Protein AF-A0A7Y3CV95-F1 (afdb_monomer)

pLDDT: mean 79.38, std 14.59, range [52.53, 97.38]

Structure (mmCIF, N/CA/C/O backbone):
data_AF-A0A7Y3CV95-F1
#
_entry.id   AF-A0A7Y3CV95-F1
#
loop_
_atom_site.group_PDB
_atom_site.id
_atom_site.type_symbol
_atom_site.label_atom_id
_atom_site.label_alt_id
_atom_site.label_comp_id
_atom_site.label_asym_id
_atom_site.label_entity_id
_atom_site.label_seq_id
_atom_site.pdbx_PDB_ins_code
_atom_site.Cartn_x
_atom_site.Cartn_y
_atom_site.Cartn_z
_atom_site.occupancy
_atom_site.B_iso_or_equiv
_atom_site.auth_seq_id
_atom_site.auth_comp_id
_atom_site.auth_asym_id
_atom_site.auth_atom_id
_atom_site.pdbx_PDB_model_num
ATOM 1 N N . MET A 1 1 ? -14.120 15.843 40.826 1.00 53.94 1 MET A N 1
ATOM 2 C CA . MET A 1 1 ? -14.958 16.384 39.733 1.00 53.94 1 MET A CA 1
ATOM 3 C C . MET A 1 1 ? -14.047 17.054 38.710 1.00 53.94 1 MET A C 1
ATOM 5 O O . MET A 1 1 ? -13.690 18.191 38.947 1.00 53.94 1 MET A O 1
ATOM 9 N N . MET A 1 2 ? -13.574 16.342 37.673 1.00 53.28 2 MET A N 1
ATOM 10 C CA . MET A 1 2 ? -12.830 16.902 36.511 1.00 53.28 2 MET A CA 1
ATOM 11 C C . MET A 1 2 ? -12.440 15.787 35.503 1.00 53.28 2 MET A C 1
ATOM 13 O O . MET A 1 2 ? -11.325 15.752 34.998 1.00 53.28 2 MET A O 1
ATOM 17 N N . ARG A 1 3 ? -13.319 14.803 35.245 1.00 54.59 3 ARG A N 1
ATOM 18 C CA . ARG A 1 3 ? -13.027 13.672 34.330 1.00 54.59 3 ARG A CA 1
ATOM 19 C C . ARG A 1 3 ? -13.881 13.639 33.052 1.00 54.59 3 ARG A C 1
ATOM 21 O O . ARG A 1 3 ? -13.675 12.755 32.232 1.00 54.59 3 ARG A O 1
ATOM 28 N N . ASP A 1 4 ? -14.742 14.636 32.832 1.00 62.31 4 ASP A N 1
ATOM 29 C CA . ASP A 1 4 ? -15.822 14.554 31.831 1.00 62.31 4 ASP A CA 1
ATOM 30 C C . ASP A 1 4 ? -15.697 15.528 30.646 1.00 62.31 4 ASP A C 1
ATOM 32 O O . ASP A 1 4 ? -16.692 15.873 30.019 1.00 62.31 4 ASP A O 1
ATOM 36 N N . ALA A 1 5 ? -14.492 15.985 30.296 1.00 58.16 5 ALA A N 1
ATOM 37 C CA . ALA A 1 5 ? -14.319 16.995 29.242 1.00 58.16 5 ALA A CA 1
ATOM 38 C C . ALA A 1 5 ? -13.544 16.514 28.003 1.00 58.16 5 ALA A C 1
ATOM 40 O O . ALA A 1 5 ? -12.862 17.310 27.363 1.00 58.16 5 ALA A O 1
ATOM 41 N N . MET A 1 6 ? -13.656 15.236 27.619 1.00 56.81 6 MET A N 1
ATOM 42 C CA . MET A 1 6 ? -13.292 14.834 26.253 1.00 56.81 6 MET A CA 1
ATOM 43 C C . MET A 1 6 ? -14.546 14.524 25.430 1.00 56.81 6 MET A C 1
ATOM 45 O O . MET A 1 6 ? -15.210 13.519 25.684 1.00 56.81 6 MET A O 1
ATOM 49 N N . PRO A 1 7 ? -14.885 15.363 24.433 1.00 52.53 7 PRO A N 1
ATOM 50 C CA . PRO A 1 7 ? -16.044 15.127 23.589 1.00 52.53 7 PRO A CA 1
ATOM 51 C C . PRO A 1 7 ? -15.834 13.860 22.753 1.00 52.53 7 PRO A C 1
ATOM 53 O O . PRO A 1 7 ? -14.866 13.741 22.003 1.00 52.53 7 PRO A O 1
ATOM 56 N N . ALA A 1 8 ? -16.798 12.938 22.819 1.00 56.69 8 ALA A N 1
ATOM 57 C CA . ALA A 1 8 ? -16.830 11.653 22.107 1.00 56.69 8 ALA A CA 1
ATOM 58 C C . ALA A 1 8 ? -16.718 11.749 20.563 1.00 56.69 8 ALA A C 1
ATOM 60 O O . ALA A 1 8 ? -16.626 10.736 19.872 1.00 56.69 8 ALA A O 1
ATOM 61 N N . LYS A 1 9 ? -16.696 12.968 20.009 1.00 52.88 9 LYS A N 1
ATOM 62 C CA . LYS A 1 9 ? -16.688 13.270 18.572 1.00 52.88 9 LYS A CA 1
ATOM 63 C C . LYS A 1 9 ? -15.355 12.963 17.871 1.00 52.88 9 LYS A C 1
ATOM 65 O O . LYS A 1 9 ? -15.322 12.889 16.646 1.00 52.88 9 LYS A O 1
ATOM 70 N N . THR A 1 10 ? -14.263 12.769 18.612 1.00 54.91 10 THR A N 1
ATOM 71 C CA . THR A 1 10 ? -12.919 12.553 18.037 1.00 54.91 10 THR A CA 1
ATOM 72 C C . THR A 1 10 ? -12.651 11.108 17.606 1.00 54.91 10 THR A C 1
ATOM 74 O O . THR A 1 10 ? -11.850 10.888 16.697 1.00 54.91 10 THR A O 1
ATOM 77 N N . ARG A 1 11 ? -13.355 10.115 18.171 1.00 56.31 11 ARG A N 1
ATOM 78 C CA . ARG A 1 11 ? -13.138 8.690 17.841 1.00 56.31 11 ARG A CA 1
ATOM 79 C C . ARG A 1 11 ? -13.503 8.335 16.395 1.00 56.31 11 ARG A C 1
ATOM 81 O O . ARG A 1 11 ? -12.821 7.522 15.782 1.00 56.31 11 ARG A O 1
ATOM 88 N N . GLY A 1 12 ? -14.529 8.972 15.827 1.00 61.06 12 GLY A N 1
ATOM 89 C CA . GLY A 1 12 ? -14.976 8.690 14.456 1.00 61.06 12 GLY A CA 1
ATOM 90 C C . GLY A 1 12 ? -14.081 9.288 13.364 1.00 61.06 12 GLY A C 1
ATOM 91 O O . GLY A 1 12 ? -13.965 8.713 12.284 1.00 61.06 12 GLY A O 1
ATOM 92 N N . TYR A 1 13 ? -13.428 10.423 13.634 1.00 70.31 13 TYR A N 1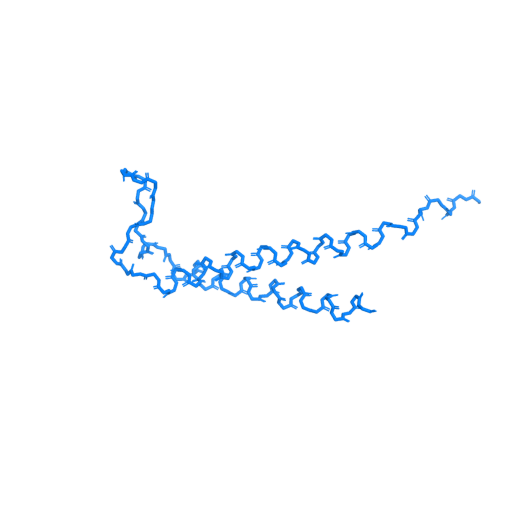
ATOM 93 C CA . TYR A 1 13 ? -12.557 11.086 12.656 1.00 70.31 13 TYR A CA 1
ATOM 94 C C . TYR A 1 13 ? -11.226 10.358 12.486 1.00 70.31 13 TYR A C 1
ATOM 96 O O . TYR A 1 13 ? -10.804 10.142 11.352 1.00 70.31 13 TYR A O 1
ATOM 104 N N . GLY A 1 14 ? -10.605 9.926 13.589 1.00 80.25 14 GLY A N 1
ATOM 105 C CA . GLY A 1 14 ? -9.357 9.163 13.537 1.00 80.25 14 GLY A CA 1
ATOM 106 C C . GLY A 1 14 ? -9.518 7.853 12.764 1.00 80.25 14 GLY A C 1
ATOM 107 O O . GLY A 1 14 ? -8.718 7.562 11.882 1.00 80.25 14 GLY A O 1
ATOM 108 N N . TRP A 1 15 ? -10.605 7.116 13.011 1.00 84.38 15 TRP A N 1
ATOM 109 C CA . TRP A 1 15 ? -10.889 5.859 12.313 1.00 84.38 15 TRP A CA 1
ATOM 110 C C . TRP A 1 15 ? -11.039 6.041 10.799 1.00 84.38 15 TRP A C 1
ATOM 112 O O . TRP A 1 15 ? -10.408 5.332 10.015 1.00 84.38 15 TRP A O 1
ATOM 122 N N . LYS A 1 16 ? -11.831 7.035 10.376 1.00 85.50 16 LYS A N 1
ATOM 123 C CA . LYS A 1 16 ? -12.027 7.350 8.953 1.00 85.50 16 LYS A CA 1
ATOM 124 C C . LYS A 1 16 ? -10.736 7.823 8.290 1.00 85.50 16 LYS A C 1
ATOM 126 O O . LYS A 1 16 ? -10.437 7.381 7.185 1.00 85.50 16 LYS A O 1
ATOM 131 N N . ALA A 1 17 ? -9.970 8.683 8.962 1.00 88.69 17 ALA A N 1
ATOM 132 C CA . ALA A 1 17 ? -8.701 9.182 8.443 1.00 88.69 17 ALA A CA 1
ATOM 133 C C . ALA A 1 17 ? -7.685 8.048 8.256 1.00 88.69 17 ALA A C 1
ATOM 135 O O . ALA A 1 17 ? -7.099 7.935 7.184 1.00 88.69 17 ALA A O 1
ATOM 136 N N . VAL A 1 18 ? -7.525 7.168 9.250 1.00 89.88 18 VAL A N 1
ATOM 137 C CA . VAL A 1 18 ? -6.610 6.018 9.158 1.00 89.88 18 VAL A CA 1
ATOM 138 C C . VAL A 1 18 ? -7.050 5.059 8.055 1.00 89.88 18 VAL A C 1
ATOM 140 O O . VAL A 1 18 ? -6.228 4.684 7.225 1.00 89.88 18 VAL A O 1
ATOM 143 N N . THR A 1 19 ? -8.345 4.734 7.976 1.00 91.06 19 THR A N 1
ATOM 144 C CA . THR A 1 19 ? -8.889 3.866 6.915 1.00 91.06 19 THR A CA 1
ATOM 145 C C . THR A 1 19 ? -8.604 4.445 5.527 1.00 91.06 19 THR A C 1
ATOM 147 O O . THR A 1 19 ? -8.177 3.726 4.626 1.00 91.06 19 THR A O 1
ATOM 150 N N . TRP A 1 20 ? -8.799 5.757 5.356 1.00 93.25 20 TRP A N 1
ATOM 151 C CA . TRP A 1 20 ? -8.521 6.445 4.098 1.00 93.25 20 TRP A CA 1
ATOM 152 C C . TRP A 1 20 ? -7.028 6.439 3.754 1.00 93.25 20 TRP A C 1
ATOM 154 O O . TRP A 1 20 ? -6.673 6.103 2.628 1.00 93.25 20 TRP A O 1
ATOM 164 N N . LEU A 1 21 ? -6.151 6.739 4.719 1.00 93.44 21 LEU A N 1
ATOM 165 C CA . LEU A 1 21 ? -4.700 6.716 4.509 1.00 93.44 21 LEU A CA 1
ATOM 166 C C . LEU A 1 21 ? -4.219 5.315 4.121 1.00 93.44 21 LEU A C 1
ATOM 168 O O . LEU A 1 21 ? -3.464 5.183 3.162 1.00 93.44 21 LEU A O 1
ATOM 172 N N . MET A 1 22 ? -4.689 4.271 4.809 1.00 92.06 22 MET A N 1
ATOM 173 C CA . MET A 1 22 ? -4.369 2.883 4.460 1.00 92.06 22 MET A CA 1
ATOM 174 C C . MET A 1 22 ? -4.831 2.540 3.042 1.00 92.06 22 MET A C 1
ATOM 176 O O . MET A 1 22 ? -4.082 1.911 2.300 1.00 92.06 22 MET A O 1
ATOM 180 N N . GLY A 1 23 ? -6.015 3.005 2.636 1.00 93.50 23 GLY A N 1
ATOM 181 C CA . GLY A 1 23 ? -6.508 2.831 1.273 1.00 93.50 23 GLY A CA 1
ATOM 182 C C . GLY A 1 23 ? -5.641 3.528 0.227 1.00 93.50 23 GLY A C 1
ATOM 183 O O . GLY A 1 23 ? -5.251 2.901 -0.757 1.00 93.50 23 GLY A O 1
ATOM 184 N N . VAL A 1 24 ? -5.300 4.800 0.445 1.00 95.31 24 VAL A N 1
ATOM 185 C CA . VAL A 1 24 ? -4.483 5.587 -0.492 1.00 95.31 24 VAL A CA 1
ATOM 186 C C . VAL A 1 24 ? -3.072 5.017 -0.596 1.00 95.31 24 VAL A C 1
ATOM 188 O O . VAL A 1 24 ? -2.643 4.661 -1.691 1.00 95.31 24 VAL A O 1
ATOM 191 N N . PHE A 1 25 ? -2.363 4.871 0.525 1.00 95.94 25 PHE A N 1
ATOM 192 C CA . PHE A 1 25 ? -0.996 4.348 0.518 1.00 95.94 25 PHE A CA 1
ATOM 193 C C . PHE A 1 25 ? -0.944 2.894 0.055 1.00 95.94 25 PHE A C 1
ATOM 195 O O . PHE A 1 25 ? -0.052 2.538 -0.709 1.00 95.94 25 PHE A O 1
ATOM 202 N N . GLY A 1 26 ? -1.915 2.073 0.461 1.00 93.69 26 GLY A N 1
ATOM 203 C CA . GLY A 1 26 ? -2.009 0.682 0.035 1.00 93.69 26 GLY A CA 1
ATOM 204 C C . GLY A 1 26 ? -2.211 0.551 -1.470 1.00 93.69 26 GLY A C 1
ATOM 205 O O . GLY A 1 26 ? -1.500 -0.213 -2.120 1.00 93.69 26 GLY A O 1
ATOM 206 N N . SER A 1 27 ? -3.117 1.350 -2.040 1.00 94.75 27 SER A N 1
ATOM 207 C CA . SER A 1 27 ? -3.376 1.354 -3.484 1.00 94.75 27 SER A CA 1
ATOM 208 C C . SER A 1 27 ? -2.167 1.853 -4.272 1.00 94.75 27 SER A C 1
ATOM 210 O O . SER A 1 27 ? -1.771 1.212 -5.239 1.00 94.75 27 SER A O 1
ATOM 212 N N . VAL A 1 28 ? -1.546 2.961 -3.850 1.00 95.56 28 VAL A N 1
ATOM 213 C CA . VAL A 1 28 ? -0.349 3.507 -4.513 1.00 95.56 28 VAL A CA 1
ATOM 214 C C . VAL A 1 28 ? 0.805 2.507 -4.459 1.00 95.56 28 VAL A C 1
ATOM 216 O O . VAL A 1 28 ? 1.428 2.250 -5.485 1.00 95.56 28 VAL A O 1
ATOM 219 N N . ALA A 1 29 ? 1.065 1.896 -3.300 1.00 94.69 29 ALA A N 1
ATOM 220 C CA . ALA A 1 29 ? 2.113 0.890 -3.161 1.00 94.69 29 ALA A CA 1
ATOM 221 C C . ALA A 1 29 ? 1.839 -0.343 -4.035 1.00 94.69 29 ALA A C 1
ATOM 223 O O . ALA A 1 29 ? 2.727 -0.781 -4.762 1.00 94.69 29 ALA A O 1
ATOM 224 N N . ALA A 1 30 ? 0.607 -0.860 -4.036 1.00 92.75 30 ALA A N 1
ATOM 225 C CA . ALA A 1 30 ? 0.237 -2.000 -4.869 1.00 92.75 30 ALA A CA 1
ATOM 226 C C . ALA A 1 30 ? 0.377 -1.687 -6.367 1.00 92.75 30 ALA A C 1
ATOM 228 O O . ALA A 1 30 ? 0.919 -2.501 -7.109 1.00 92.75 30 ALA A O 1
ATOM 229 N N . LEU A 1 31 ? -0.056 -0.500 -6.805 1.00 92.12 31 LEU A N 1
ATOM 230 C CA . LEU A 1 31 ? 0.075 -0.058 -8.194 1.00 92.12 31 LEU A CA 1
ATOM 231 C C . LEU A 1 31 ? 1.535 0.116 -8.606 1.00 92.12 31 LEU A C 1
ATOM 233 O O . LEU A 1 31 ? 1.898 -0.314 -9.693 1.00 92.12 31 LEU A O 1
ATOM 237 N N . LEU A 1 32 ? 2.380 0.692 -7.748 1.00 89.62 32 LEU A N 1
ATOM 238 C CA . LEU A 1 32 ? 3.813 0.816 -8.020 1.00 89.62 32 LEU A CA 1
ATOM 239 C C . LEU A 1 32 ? 4.494 -0.554 -8.074 1.00 89.62 32 LEU A C 1
ATOM 241 O O . LEU A 1 32 ? 5.276 -0.814 -8.981 1.00 89.62 32 LEU A O 1
ATOM 245 N N . GLY A 1 33 ? 4.164 -1.452 -7.145 1.00 88.44 33 GLY A N 1
ATOM 246 C CA . GLY A 1 33 ? 4.668 -2.822 -7.159 1.00 88.44 33 GLY A CA 1
ATOM 247 C C . GLY A 1 33 ? 4.248 -3.583 -8.421 1.00 88.44 33 GLY A C 1
ATOM 248 O O . GLY A 1 33 ? 5.079 -4.240 -9.041 1.00 88.44 33 GLY A O 1
ATOM 249 N N . LEU A 1 34 ? 2.986 -3.440 -8.843 1.00 89.44 34 LEU A N 1
ATOM 250 C CA . LEU A 1 34 ? 2.465 -4.000 -10.096 1.00 89.44 34 LEU A CA 1
ATOM 251 C C . LEU A 1 34 ? 3.156 -3.395 -11.317 1.00 89.44 34 LEU A C 1
ATOM 253 O O . LEU A 1 34 ? 3.504 -4.117 -12.243 1.00 89.44 34 LEU A O 1
ATOM 257 N N . PHE A 1 35 ? 3.366 -2.082 -11.308 1.00 85.81 35 PHE A N 1
ATOM 258 C CA . PHE A 1 35 ? 4.052 -1.370 -12.376 1.00 85.81 35 PHE A CA 1
ATOM 259 C C . PHE A 1 35 ? 5.491 -1.858 -12.544 1.00 85.81 35 PHE A C 1
ATOM 261 O O . PHE A 1 35 ? 5.927 -2.062 -13.667 1.00 85.81 35 PHE A O 1
ATOM 268 N N . ILE A 1 36 ? 6.207 -2.109 -11.446 1.00 84.62 36 ILE A N 1
ATOM 269 C CA . ILE A 1 36 ? 7.553 -2.692 -11.499 1.00 84.62 36 ILE A CA 1
ATOM 270 C C . ILE A 1 36 ? 7.493 -4.153 -11.973 1.00 84.62 36 ILE A C 1
ATOM 272 O O . ILE A 1 36 ? 8.335 -4.574 -12.754 1.00 84.62 36 ILE A O 1
ATOM 276 N N . MET A 1 37 ? 6.491 -4.923 -11.534 1.00 85.19 37 MET A N 1
ATOM 277 C CA . MET A 1 37 ? 6.349 -6.343 -11.880 1.00 85.19 37 MET A CA 1
ATOM 278 C C . MET A 1 37 ? 6.006 -6.589 -13.354 1.00 85.19 37 MET A C 1
ATOM 280 O O . MET A 1 37 ? 6.445 -7.585 -13.923 1.00 85.19 37 MET A O 1
ATOM 284 N N . PHE A 1 38 ? 5.195 -5.718 -13.952 1.00 83.88 38 PHE A N 1
ATOM 285 C CA . PHE A 1 38 ? 4.747 -5.831 -15.344 1.00 83.88 38 PHE A CA 1
ATOM 286 C C . PHE A 1 38 ? 5.402 -4.807 -16.277 1.00 83.88 38 PHE A C 1
ATOM 288 O O . PHE A 1 38 ? 5.074 -4.763 -17.463 1.00 83.88 38 PHE A O 1
ATOM 295 N N . GLY A 1 39 ? 6.293 -3.970 -15.749 1.00 75.56 39 GLY A N 1
ATOM 296 C CA . GLY A 1 39 ? 7.040 -2.988 -16.519 1.00 75.56 39 GLY A CA 1
ATOM 297 C C . GLY A 1 39 ? 8.013 -3.681 -17.476 1.00 75.56 39 GLY A C 1
ATOM 298 O O . GLY A 1 39 ? 8.684 -4.627 -17.062 1.00 75.56 39 GLY A O 1
ATOM 299 N N . PRO A 1 40 ? 8.111 -3.245 -18.743 1.00 66.50 40 PRO A N 1
ATOM 300 C CA . PRO A 1 40 ? 9.102 -3.783 -19.669 1.00 66.50 40 PRO A CA 1
ATOM 301 C C . PRO A 1 40 ? 10.526 -3.567 -19.136 1.00 66.50 40 PRO A C 1
ATOM 303 O O . PRO A 1 40 ? 10.868 -2.477 -18.683 1.00 66.50 40 PRO A O 1
ATOM 306 N N . GLU A 1 41 ? 11.373 -4.598 -19.203 1.00 65.06 41 GLU A N 1
ATOM 307 C CA . GLU A 1 41 ? 12.760 -4.558 -18.692 1.00 65.06 41 GLU A CA 1
ATOM 308 C C . GLU A 1 41 ? 13.643 -3.523 -19.418 1.00 65.06 41 GLU A C 1
ATOM 310 O 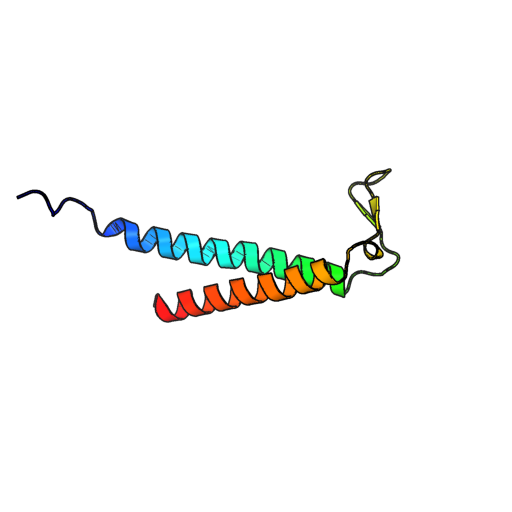O . GLU A 1 41 ? 14.654 -3.055 -18.881 1.00 65.06 41 GLU A O 1
ATOM 315 N N . ASP A 1 42 ? 13.230 -3.144 -20.626 1.00 63.31 42 ASP A N 1
ATOM 316 C CA . ASP A 1 42 ? 13.928 -2.205 -21.502 1.00 63.31 42 ASP A CA 1
ATOM 317 C C . ASP A 1 42 ? 13.400 -0.766 -21.386 1.00 63.31 42 ASP A C 1
ATOM 319 O O . ASP A 1 42 ? 13.959 0.147 -21.998 1.00 63.31 42 ASP A O 1
ATOM 323 N N . ASP A 1 43 ? 12.347 -0.543 -20.591 1.00 62.81 43 ASP A N 1
ATOM 324 C CA . ASP A 1 43 ? 11.753 0.778 -20.430 1.00 62.81 43 ASP A CA 1
ATOM 325 C C . ASP A 1 43 ? 12.490 1.611 -19.375 1.00 62.81 43 ASP A C 1
ATOM 327 O O . ASP A 1 43 ? 12.843 1.174 -18.271 1.00 62.81 43 ASP A O 1
ATOM 331 N N . PHE A 1 44 ? 12.696 2.877 -19.728 1.00 65.06 44 PHE A N 1
ATOM 332 C CA . PHE A 1 44 ? 13.233 3.899 -18.847 1.00 65.06 44 PHE A CA 1
ATOM 333 C C . PHE A 1 44 ? 12.088 4.784 -18.369 1.00 65.06 44 PHE A C 1
ATOM 335 O O . PHE A 1 44 ? 11.365 5.376 -19.170 1.00 65.06 44 PHE A O 1
ATOM 342 N N . VAL A 1 45 ? 11.938 4.908 -17.055 1.00 67.44 45 VAL A N 1
ATOM 343 C CA . VAL A 1 45 ? 10.926 5.769 -16.442 1.00 67.44 45 VAL A CA 1
ATOM 344 C C . VAL A 1 45 ? 11.641 6.965 -15.845 1.00 67.44 45 VAL A C 1
ATOM 346 O O . VAL A 1 45 ? 12.524 6.809 -15.011 1.00 67.44 45 VAL A O 1
ATOM 349 N N . GLY A 1 46 ? 11.297 8.172 -16.287 1.00 64.50 46 GLY A N 1
ATOM 350 C CA . GLY A 1 46 ? 11.906 9.402 -15.792 1.00 64.50 46 GLY A CA 1
ATOM 351 C C . GLY A 1 46 ? 11.391 10.650 -16.493 1.00 64.50 46 GLY A C 1
ATOM 352 O O . GLY A 1 46 ? 10.716 10.568 -17.514 1.00 64.50 46 GLY A O 1
ATOM 353 N N . LEU A 1 47 ? 11.734 11.822 -15.957 1.00 65.88 47 LEU A N 1
ATOM 354 C CA . LEU A 1 47 ? 11.309 13.131 -16.480 1.00 65.88 47 LEU A CA 1
ATOM 355 C C . LEU A 1 47 ? 12.049 13.550 -17.776 1.00 65.88 47 LEU A C 1
ATOM 357 O O . LEU A 1 47 ? 11.947 14.699 -18.197 1.00 65.88 47 LEU A O 1
ATOM 361 N N . GLY A 1 48 ? 12.768 12.618 -18.415 1.00 57.38 48 GLY A N 1
ATOM 362 C CA . GLY A 1 48 ? 13.638 12.846 -19.571 1.00 57.38 48 GLY A CA 1
ATOM 363 C C . GLY A 1 48 ? 15.065 13.270 -19.190 1.00 57.38 48 GLY A C 1
ATOM 364 O O . GLY A 1 48 ? 15.292 13.880 -18.146 1.00 57.38 48 GLY A O 1
ATOM 365 N N . GLY A 1 49 ? 16.040 12.942 -20.047 1.00 69.94 49 GLY A N 1
ATOM 366 C CA . GLY A 1 49 ? 17.464 13.260 -19.847 1.00 69.94 49 GLY A CA 1
ATOM 367 C C . GLY A 1 49 ? 18.165 12.329 -18.850 1.00 69.94 49 GLY A C 1
ATOM 368 O O . GLY A 1 49 ? 17.840 11.149 -18.771 1.00 69.94 49 GLY A O 1
ATOM 369 N N . ASP A 1 50 ? 19.097 12.865 -18.058 1.00 70.94 50 ASP A N 1
ATOM 370 C CA . ASP A 1 50 ? 19.899 12.108 -17.073 1.00 70.94 50 ASP A CA 1
ATOM 371 C C . ASP A 1 50 ? 19.085 11.549 -15.888 1.00 70.94 50 ASP A C 1
ATOM 373 O O . ASP A 1 50 ? 19.596 10.797 -15.063 1.00 70.94 50 ASP A O 1
ATOM 377 N N . TRP A 1 51 ? 17.806 11.916 -15.795 1.00 61.06 51 TRP A N 1
ATOM 378 C CA . TRP A 1 51 ? 16.872 11.483 -14.754 1.00 61.06 51 TRP A CA 1
ATOM 379 C C . TRP A 1 51 ? 15.961 10.354 -15.233 1.00 61.06 51 TRP A C 1
ATOM 381 O O . TRP A 1 51 ? 14.842 10.223 -14.737 1.00 61.06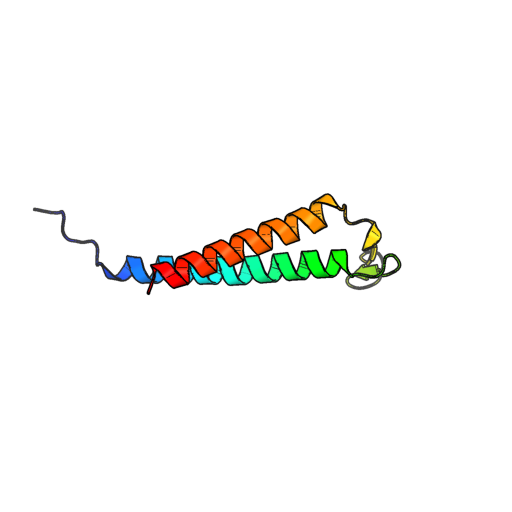 51 TRP A O 1
ATOM 391 N N . ALA A 1 52 ? 16.392 9.592 -16.239 1.00 67.25 52 ALA A N 1
ATOM 392 C CA . ALA A 1 52 ? 15.730 8.381 -16.696 1.00 67.25 52 ALA A CA 1
ATOM 393 C C . ALA A 1 52 ? 16.296 7.172 -15.939 1.00 67.25 52 ALA A C 1
ATOM 395 O O . ALA A 1 52 ? 17.489 6.888 -15.987 1.00 67.25 52 ALA A O 1
ATOM 396 N N . TRP A 1 53 ? 15.429 6.485 -15.204 1.00 65.69 53 TRP A N 1
ATOM 397 C CA . TRP A 1 53 ? 15.765 5.404 -14.295 1.00 65.69 53 TRP A CA 1
ATOM 398 C C . TRP A 1 53 ? 15.339 4.148 -15.028 1.00 65.69 53 TRP A C 1
ATOM 400 O O . TRP A 1 53 ? 14.192 4.045 -15.479 1.00 65.69 53 TRP A O 1
ATOM 410 N N . ARG A 1 54 ? 16.253 3.202 -15.188 1.00 67.44 54 ARG A N 1
ATOM 411 C CA . ARG A 1 54 ? 15.914 1.952 -15.848 1.00 67.44 54 ARG A CA 1
ATOM 412 C C . ARG A 1 54 ? 15.054 1.124 -14.902 1.00 67.44 54 ARG A C 1
ATOM 414 O O . ARG A 1 54 ? 15.447 0.889 -13.759 1.00 67.44 54 ARG A O 1
ATOM 421 N N . VAL A 1 55 ? 13.881 0.689 -15.359 1.00 65.88 55 VAL A N 1
ATOM 422 C CA . VAL A 1 55 ? 12.947 -0.068 -14.508 1.00 65.88 55 VAL A CA 1
ATOM 423 C C . VAL A 1 55 ? 13.573 -1.394 -14.056 1.00 65.88 55 VAL A C 1
ATOM 425 O O . VAL A 1 55 ? 13.337 -1.817 -12.927 1.00 65.88 55 VAL A O 1
ATOM 428 N N . SER A 1 56 ? 14.465 -1.985 -14.864 1.00 65.62 56 SER A N 1
ATOM 429 C CA . SER A 1 56 ? 15.202 -3.204 -14.496 1.00 65.62 56 SER A CA 1
ATOM 430 C C . SER A 1 56 ? 16.164 -3.040 -13.315 1.00 65.62 56 SER A C 1
ATOM 432 O O . SER A 1 56 ? 16.529 -4.036 -12.696 1.00 65.62 56 SER A O 1
ATOM 434 N N . ASP A 1 57 ? 16.614 -1.818 -13.008 1.00 69.44 57 ASP A N 1
ATOM 435 C CA . ASP A 1 57 ? 17.532 -1.571 -11.884 1.00 69.44 57 ASP A CA 1
ATOM 436 C C . ASP A 1 57 ? 16.790 -1.537 -10.537 1.00 69.44 57 ASP A C 1
ATOM 438 O O . ASP A 1 57 ? 17.404 -1.512 -9.464 1.00 69.44 57 ASP A O 1
ATOM 442 N N . VAL A 1 58 ? 15.454 -1.566 -10.566 1.00 72.50 58 VAL A N 1
ATOM 443 C CA . VAL A 1 58 ? 14.636 -1.656 -9.362 1.00 72.50 58 VAL A CA 1
ATOM 444 C C . VAL A 1 58 ? 14.726 -3.075 -8.809 1.00 72.50 58 VAL A C 1
ATOM 446 O O . VAL A 1 58 ? 14.266 -4.037 -9.418 1.00 72.50 58 VAL A O 1
ATOM 449 N N . SER A 1 59 ? 15.321 -3.214 -7.620 1.00 78.50 59 SER A N 1
ATOM 450 C CA . SER A 1 59 ? 15.521 -4.536 -7.025 1.00 78.50 59 SER A CA 1
ATOM 451 C C . SER A 1 59 ? 14.191 -5.266 -6.811 1.00 78.50 59 SER A C 1
ATOM 453 O O . SER A 1 59 ? 13.186 -4.678 -6.395 1.00 78.50 59 SER A O 1
ATOM 455 N N . SER A 1 60 ? 14.198 -6.585 -7.010 1.00 81.75 60 SER A N 1
ATOM 456 C CA . SER A 1 60 ? 13.022 -7.437 -6.794 1.00 81.75 60 SER A CA 1
ATOM 457 C C . SER A 1 60 ? 12.465 -7.298 -5.370 1.00 81.75 60 SER A C 1
ATOM 459 O O . SER A 1 60 ? 11.268 -7.458 -5.148 1.00 81.75 60 SER A O 1
ATOM 461 N N . ALA A 1 61 ? 13.317 -6.947 -4.400 1.00 84.44 61 ALA A N 1
ATOM 462 C CA . ALA A 1 61 ? 12.905 -6.675 -3.028 1.00 84.44 61 ALA A CA 1
ATOM 463 C C . ALA A 1 61 ? 11.965 -5.462 -2.920 1.00 84.44 61 ALA A C 1
ATOM 465 O O . ALA A 1 61 ? 11.014 -5.515 -2.143 1.00 84.44 61 ALA A O 1
ATOM 466 N N . TRP A 1 62 ? 12.172 -4.401 -3.709 1.00 87.62 62 TRP A N 1
ATOM 467 C CA . TRP A 1 62 ? 11.262 -3.250 -3.748 1.00 87.62 62 TRP A CA 1
ATOM 468 C C . TRP A 1 62 ? 9.927 -3.605 -4.390 1.00 87.62 62 TRP A C 1
ATOM 470 O O . TRP A 1 62 ? 8.885 -3.254 -3.843 1.00 87.62 62 TRP A O 1
ATOM 480 N N . MET A 1 63 ? 9.950 -4.353 -5.495 1.00 88.12 63 MET A N 1
ATOM 481 C CA . MET A 1 63 ? 8.736 -4.849 -6.147 1.00 88.12 63 MET A CA 1
ATOM 482 C C . MET A 1 63 ? 7.872 -5.654 -5.166 1.00 88.12 63 MET A C 1
ATOM 484 O O . MET A 1 63 ? 6.713 -5.310 -4.925 1.00 88.12 63 MET A O 1
ATO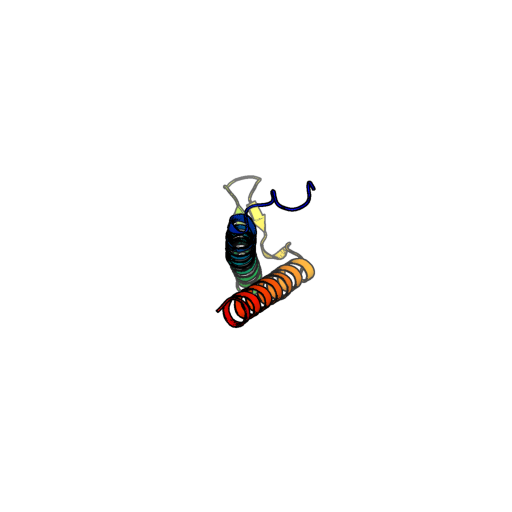M 488 N N . TYR A 1 64 ? 8.445 -6.689 -4.541 1.00 89.88 64 TYR A N 1
ATOM 489 C CA . TYR A 1 64 ? 7.719 -7.516 -3.577 1.00 89.88 64 TYR A CA 1
ATOM 490 C C . TYR A 1 64 ? 7.357 -6.745 -2.307 1.00 89.88 64 TYR A C 1
ATOM 492 O O . TYR A 1 64 ? 6.262 -6.927 -1.783 1.00 89.88 64 TYR A O 1
ATOM 500 N N . GLY A 1 65 ? 8.228 -5.855 -1.828 1.00 93.19 65 GLY A N 1
ATOM 501 C CA . GLY A 1 65 ? 7.957 -5.014 -0.664 1.00 93.19 65 GLY A CA 1
ATOM 502 C C . GLY A 1 65 ? 6.752 -4.097 -0.874 1.00 93.19 65 GLY A C 1
ATOM 503 O O . GLY A 1 65 ? 5.893 -4.004 0.001 1.00 93.19 65 GLY A O 1
ATOM 504 N N . LEU A 1 66 ? 6.643 -3.478 -2.051 1.00 92.44 66 LEU A N 1
ATOM 505 C CA . LEU A 1 66 ? 5.517 -2.624 -2.427 1.00 92.44 66 LEU A CA 1
ATOM 506 C C . LEU A 1 66 ? 4.226 -3.423 -2.625 1.00 92.44 66 LEU A C 1
ATOM 508 O O . LEU A 1 66 ? 3.178 -3.010 -2.127 1.00 92.44 66 LEU A O 1
ATOM 512 N N . LEU A 1 67 ? 4.297 -4.586 -3.278 1.00 93.06 67 LEU A N 1
ATOM 513 C CA . LEU A 1 67 ? 3.140 -5.468 -3.458 1.00 93.06 67 LEU A CA 1
ATOM 514 C C . LEU A 1 67 ? 2.614 -6.004 -2.123 1.00 93.06 67 LEU A C 1
ATOM 516 O O . LEU A 1 67 ? 1.424 -5.881 -1.834 1.00 93.06 67 LEU A O 1
ATOM 520 N N . ILE A 1 68 ? 3.491 -6.570 -1.291 1.00 94.88 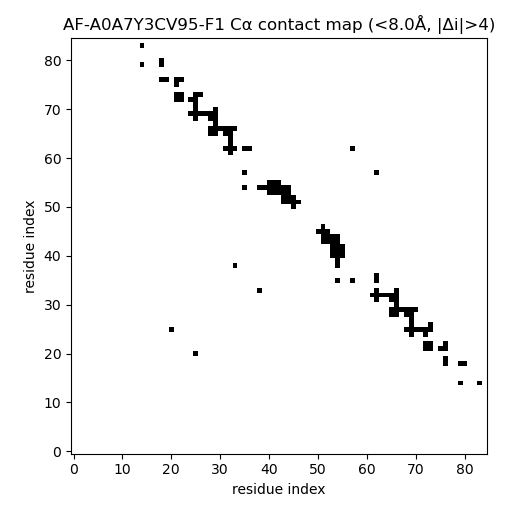68 ILE A N 1
ATOM 521 C CA . ILE A 1 68 ? 3.121 -7.144 0.009 1.00 94.88 68 ILE A CA 1
ATOM 522 C C . ILE A 1 68 ? 2.668 -6.034 0.958 1.00 94.88 68 ILE A C 1
ATOM 524 O O . ILE A 1 68 ? 1.609 -6.151 1.572 1.00 94.88 68 ILE A O 1
ATOM 528 N N . GLY A 1 69 ? 3.425 -4.938 1.055 1.00 93.88 69 GLY A N 1
ATOM 529 C CA . GLY A 1 69 ? 3.071 -3.795 1.895 1.00 93.88 69 GLY A CA 1
ATOM 530 C C . GLY A 1 69 ? 1.738 -3.171 1.482 1.00 93.88 69 GLY A C 1
ATOM 531 O O . GLY A 1 69 ? 0.876 -2.940 2.331 1.00 93.88 69 GLY A O 1
ATOM 532 N N . GLY A 1 70 ? 1.527 -2.977 0.178 1.00 93.38 70 GLY A N 1
ATOM 533 C CA . GLY A 1 70 ? 0.265 -2.495 -0.376 1.00 93.38 70 GLY A CA 1
ATOM 534 C C . GLY A 1 70 ? -0.9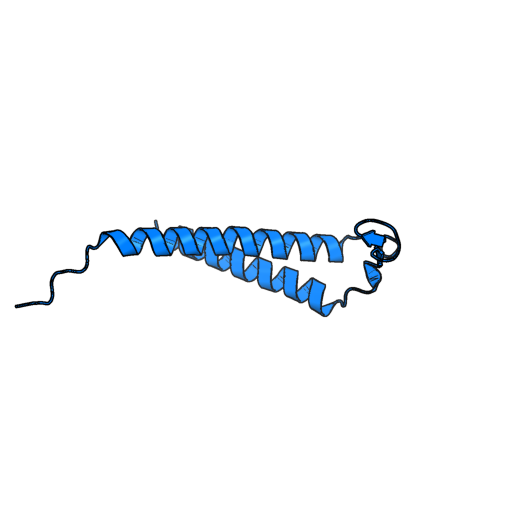05 -3.423 -0.054 1.00 93.38 70 GLY A C 1
ATOM 535 O O . GLY A 1 70 ? -1.923 -2.972 0.472 1.00 93.38 70 GLY A O 1
ATOM 536 N N . ALA A 1 71 ? -0.740 -4.729 -0.277 1.00 94.94 71 ALA A N 1
ATOM 537 C CA . ALA A 1 71 ? -1.758 -5.728 0.039 1.00 94.94 71 ALA A CA 1
ATOM 538 C C . ALA A 1 71 ? -2.114 -5.746 1.535 1.00 94.94 71 ALA A C 1
ATOM 540 O O . ALA A 1 71 ? -3.294 -5.758 1.881 1.00 94.94 71 ALA A O 1
ATOM 541 N N . VAL A 1 72 ? -1.121 -5.681 2.427 1.00 97.38 72 VAL A N 1
ATOM 542 C CA . VAL A 1 72 ? -1.343 -5.636 3.883 1.00 97.38 72 VAL A CA 1
ATOM 543 C C . VAL A 1 72 ? -2.139 -4.394 4.284 1.00 97.38 72 VAL A C 1
ATOM 545 O O . VAL A 1 72 ? -3.089 -4.501 5.063 1.00 97.38 72 VAL A O 1
ATOM 548 N N . LEU A 1 73 ? -1.804 -3.223 3.735 1.00 94.50 73 LEU A N 1
ATOM 549 C CA . LEU A 1 73 ? -2.538 -1.985 4.008 1.00 94.50 73 LEU A CA 1
ATOM 550 C C . LEU A 1 73 ? -3.993 -2.064 3.527 1.00 94.50 73 LEU A C 1
ATOM 552 O O . LEU A 1 73 ? -4.899 -1.660 4.258 1.00 94.50 73 LEU A O 1
ATOM 556 N N . LEU A 1 74 ? -4.232 -2.633 2.345 1.00 95.38 74 LEU A N 1
ATOM 557 C CA . LEU A 1 74 ? -5.580 -2.812 1.797 1.00 95.38 74 LEU A CA 1
ATOM 558 C C . LEU A 1 74 ? -6.407 -3.827 2.596 1.00 95.38 74 LEU A C 1
ATOM 560 O O . LEU A 1 74 ? -7.584 -3.585 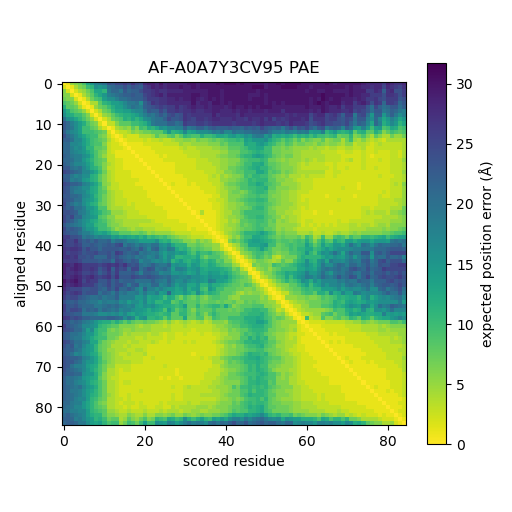2.865 1.00 95.38 74 LEU A O 1
ATOM 564 N N . VAL A 1 75 ? -5.801 -4.931 3.038 1.00 96.38 75 VAL A N 1
ATOM 565 C CA . VAL A 1 75 ? -6.459 -5.905 3.924 1.00 96.38 75 VAL A CA 1
ATOM 566 C C . VAL A 1 75 ? -6.791 -5.264 5.273 1.00 96.38 75 VAL A C 1
ATOM 568 O O . VAL A 1 75 ? -7.904 -5.429 5.774 1.00 96.38 75 VAL A O 1
ATOM 571 N N . GLY A 1 76 ? -5.872 -4.477 5.839 1.00 93.38 76 GLY A N 1
ATOM 572 C CA . GLY A 1 76 ? -6.112 -3.721 7.069 1.00 93.38 76 GLY A CA 1
ATOM 573 C C . GLY A 1 76 ? -7.255 -2.712 6.925 1.00 93.38 76 GLY A C 1
ATOM 574 O O . GLY A 1 76 ? -8.129 -2.646 7.790 1.00 93.38 76 GLY A O 1
ATOM 575 N N . MET A 1 77 ? -7.313 -1.992 5.801 1.00 93.81 77 MET A N 1
ATOM 576 C CA . MET A 1 77 ? -8.436 -1.114 5.460 1.00 93.81 77 MET A CA 1
ATOM 577 C C . MET A 1 77 ? -9.752 -1.899 5.380 1.00 93.81 77 MET A C 1
ATOM 579 O O . MET A 1 77 ? -10.746 -1.486 5.977 1.00 93.81 77 MET A O 1
ATOM 583 N N . ALA A 1 78 ? -9.777 -3.027 4.665 1.00 92.56 78 ALA A N 1
ATOM 584 C CA . ALA A 1 78 ? -10.975 -3.852 4.527 1.00 92.56 78 ALA A CA 1
ATOM 585 C C . ALA A 1 78 ? -11.473 -4.346 5.893 1.00 92.56 78 ALA A C 1
ATOM 587 O O . ALA A 1 78 ? -12.662 -4.240 6.193 1.00 92.56 78 ALA A O 1
ATOM 588 N N . TYR A 1 79 ? -10.559 -4.799 6.754 1.00 94.38 79 TYR A N 1
ATOM 589 C CA . TYR A 1 79 ? -10.869 -5.171 8.131 1.00 94.38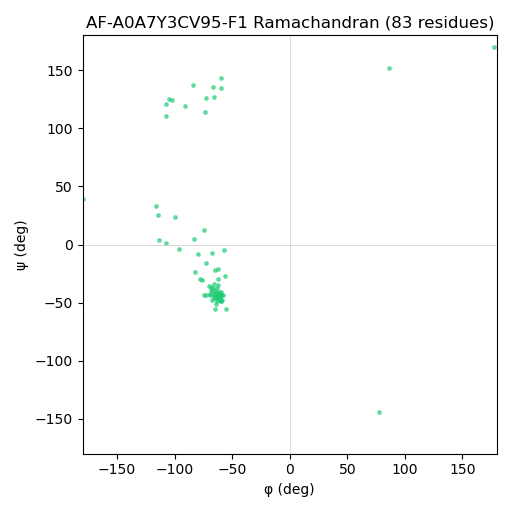 79 TYR A CA 1
ATOM 590 C C . TYR A 1 79 ? -11.474 -3.998 8.915 1.00 94.38 79 TYR A C 1
ATOM 592 O O . TYR A 1 79 ? -12.530 -4.149 9.530 1.00 94.38 79 TYR A O 1
ATOM 600 N N . MET A 1 80 ? -10.870 -2.808 8.844 1.00 90.12 80 MET A N 1
ATOM 601 C CA . MET A 1 80 ? -11.395 -1.613 9.515 1.00 90.12 80 MET A CA 1
ATOM 602 C C . MET A 1 80 ? -12.779 -1.192 9.006 1.00 90.12 80 MET A C 1
ATOM 604 O O . MET A 1 80 ? -13.603 -0.718 9.790 1.00 90.12 80 MET A O 1
ATOM 608 N N . LEU A 1 81 ? -13.066 -1.374 7.717 1.00 89.00 81 LEU A N 1
ATOM 609 C CA . LEU A 1 81 ? -14.390 -1.113 7.149 1.00 89.00 81 LEU A CA 1
ATOM 610 C C . LEU A 1 81 ? -15.440 -2.122 7.615 1.00 89.00 81 LEU A C 1
ATOM 612 O O . LEU A 1 81 ? -16.594 -1.744 7.791 1.00 89.00 81 LEU A O 1
ATOM 616 N N . VAL A 1 82 ? -15.065 -3.389 7.799 1.00 91.38 82 VAL A N 1
ATOM 617 C CA . VAL A 1 82 ? -15.977 -4.430 8.296 1.00 91.38 82 VAL A CA 1
ATOM 618 C C . VAL A 1 82 ? -16.267 -4.237 9.784 1.00 91.38 82 VAL A C 1
ATOM 620 O O . VAL A 1 82 ? -17.421 -4.327 10.183 1.00 91.38 82 VAL A O 1
ATOM 623 N N . VAL A 1 83 ? -15.244 -3.942 10.589 1.00 89.50 83 VAL A N 1
ATOM 624 C CA . VAL A 1 83 ? -15.37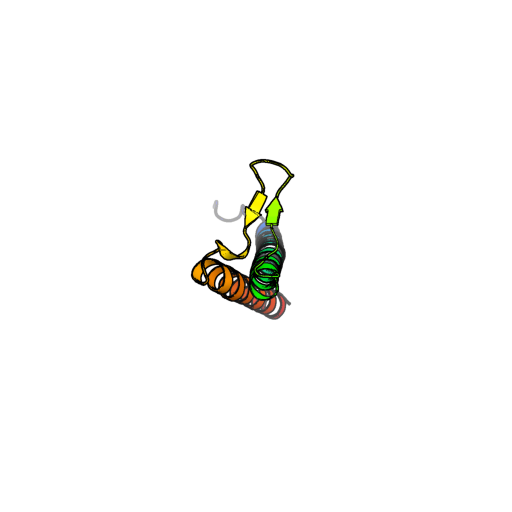3 -3.769 12.048 1.00 89.50 83 VAL A CA 1
ATOM 625 C C . VAL A 1 83 ? -15.961 -2.410 12.431 1.00 89.50 83 VAL A C 1
ATOM 627 O O . VAL A 1 83 ? -16.607 -2.290 13.464 1.00 89.50 83 VAL A O 1
ATOM 630 N N . GLY A 1 84 ? -15.726 -1.375 11.624 1.00 74.31 84 GLY A N 1
ATOM 631 C CA . GLY A 1 84 ? -16.246 -0.026 11.857 1.00 74.31 84 GLY A CA 1
ATOM 632 C C . GLY A 1 84 ? -17.678 0.212 11.363 1.00 74.31 84 GLY A C 1
ATOM 633 O O . GLY A 1 84 ? -18.118 1.363 11.396 1.00 74.31 84 GLY A O 1
ATOM 634 N N . ARG A 1 85 ? -18.359 -0.824 10.856 1.00 62.28 85 ARG A N 1
ATOM 635 C CA . ARG A 1 85 ? -19.796 -0.826 10.536 1.00 62.28 85 ARG A CA 1
ATOM 636 C C . ARG A 1 85 ? -20.622 -1.122 11.778 1.00 62.28 85 ARG A C 1
ATOM 638 O O . ARG A 1 85 ? -21.694 -0.491 11.890 1.00 62.28 85 ARG A O 1
#

Radius of gyration: 19.47 Å; Cα contacts (8 Å, |Δi|>4): 76; chains: 1; bounding box: 40×24×61 Å

Mean predicted aligned error: 10.54 Å

Solvent-accessible surface area (backbone atoms only — not comparable to full-atom values): 4768 Å² total; per-residue (Å²): 142,89,85,86,85,74,74,80,74,58,66,62,53,54,53,53,51,51,40,49,48,28,41,52,54,10,50,51,28,29,51,52,13,47,47,59,71,71,46,57,69,87,41,65,56,54,90,58,75,95,56,49,42,53,52,61,75,57,53,69,65,56,30,50,47,23,32,51,52,8,50,51,28,39,51,50,24,51,51,49,57,65,72,73,104

Sequence (85 aa):
MMRDAMPAKTRGYGWKAVTWLMGVFGSVAALLGLFIMFGPEDDFVGLGGDWAWRVSDVSSAWMYGLLIGGAVLLVGMAYMLVVGR

Secondary structure (DSSP, 8-state):
-------TTHHHHHHHHHHHHHHHHHHHHHHHHHHHHHS-TT-EEESSGGGEEEGGGS-HHHHHHHHHHHHHHHHHHHHHHHHT-

Nearest PDB structures (foldseek):
  7jic-assembly1_B  TM=6.650E-01  e=4.022E+00  Homo sapiens
  7qha-assembly1_A  TM=5.229E-01  e=3.163E+00  Photobacterium profundum SS9

Foldseek 3Di:
DPDPPDPPVPVVVVLVVLLVVLLVLLVVLLVVLVCLVPPPQADWDAPDDPGTHRSVVPDNCSSVCSNVSSVVSNVVSVVSVVVVD